Protein AF-A0A6G0UA05-F1 (afdb_monomer_lite)

pLDDT: mean 71.86, std 13.13, range [37.41, 88.5]

Sequence (101 aa):
AILADSEIITSDQIKSSVEKRNKSFSTSIGAPKIPTVKWEDVGGLEDVKKVISESLKLNLNPGKSKSNLKRSGIVLYGPPGCGKTLMAKAVANQFNITFLS

Secondary structure (DSSP, 8-state):
----------HHHHHHHHHHHHHHHHHHTT-----S--GGGS-S-HHHHHHHHHHHHHHH-GGG-SS-----------STTSSHHHHHHHHHHHTTPPP--

Structure (mmCIF, N/CA/C/O backbone):
data_AF-A0A6G0UA05-F1
#
_entry.id   AF-A0A6G0UA05-F1
#
loop_
_atom_site.group_PDB
_atom_site.id
_atom_site.type_symbol
_atom_site.label_atom_id
_atom_site.label_alt_id
_atom_site.label_comp_id
_atom_site.label_asym_id
_atom_site.label_entity_id
_atom_site.label_seq_id
_atom_site.pdbx_PDB_ins_code
_atom_site.Cartn_x
_atom_site.Cartn_y
_atom_site.Cartn_z
_atom_site.occupancy
_atom_site.B_iso_or_equiv
_atom_site.auth_seq_id
_atom_site.auth_comp_id
_atom_site.auth_asym_id
_atom_site.auth_atom_id
_atom_site.pdbx_PDB_model_num
ATOM 1 N N . ALA A 1 1 ? -36.081 29.875 41.411 1.00 37.41 1 ALA A N 1
ATOM 2 C CA . ALA A 1 1 ? -35.517 29.889 40.050 1.00 37.41 1 ALA A CA 1
ATOM 3 C C . ALA A 1 1 ? -34.221 29.096 40.075 1.00 37.41 1 ALA A C 1
ATOM 5 O O . ALA A 1 1 ? -33.204 29.625 40.494 1.00 37.41 1 ALA A O 1
ATOM 6 N N . ILE A 1 2 ? -34.280 27.804 39.758 1.00 43.47 2 ILE A N 1
ATOM 7 C CA . ILE A 1 2 ? -33.087 26.962 39.625 1.00 43.47 2 ILE A CA 1
ATOM 8 C C . ILE A 1 2 ? -33.330 26.131 38.368 1.00 43.47 2 ILE A C 1
ATOM 10 O O . ILE A 1 2 ? -33.789 24.995 38.422 1.00 43.47 2 ILE A O 1
ATOM 14 N N . LEU A 1 3 ? -33.187 26.788 37.218 1.00 43.91 3 LEU A N 1
ATOM 15 C CA . LEU A 1 3 ? -33.114 26.106 35.934 1.00 43.91 3 LEU A CA 1
ATOM 16 C C . LEU A 1 3 ? -31.713 25.508 35.890 1.00 43.91 3 LEU A C 1
ATOM 18 O O . LEU A 1 3 ? -30.742 26.212 35.642 1.00 43.91 3 LEU A O 1
ATOM 22 N N . ALA A 1 4 ? -31.611 24.237 36.268 1.00 48.22 4 ALA A N 1
ATOM 23 C CA . ALA A 1 4 ? -30.418 23.458 36.014 1.00 48.22 4 ALA A CA 1
ATOM 24 C C . ALA A 1 4 ? -30.297 23.311 34.494 1.00 48.22 4 ALA A C 1
ATOM 26 O O . ALA A 1 4 ? -31.152 22.682 33.869 1.00 48.22 4 ALA A O 1
ATOM 27 N N . ASP A 1 5 ? -29.268 23.933 33.922 1.00 50.41 5 ASP A N 1
ATOM 28 C CA . ASP A 1 5 ? -28.766 23.667 32.579 1.00 50.41 5 ASP A CA 1
ATOM 29 C C . ASP A 1 5 ? -28.500 22.164 32.441 1.00 50.41 5 ASP A C 1
ATOM 31 O O . ASP A 1 5 ? -27.436 21.651 32.789 1.00 50.41 5 ASP A O 1
ATOM 35 N N . SER A 1 6 ? -29.498 21.418 31.971 1.00 57.69 6 SER A N 1
ATOM 36 C CA . SER A 1 6 ? -29.293 20.051 31.520 1.00 57.69 6 SER A CA 1
ATOM 37 C C . SER A 1 6 ? -28.608 20.130 30.160 1.00 57.69 6 SER A C 1
ATOM 39 O O . SER A 1 6 ? -29.266 20.074 29.120 1.00 57.69 6 SER A O 1
ATOM 41 N N . GLU A 1 7 ? -27.289 20.314 30.158 1.00 61.22 7 GLU A N 1
ATOM 42 C CA . GLU A 1 7 ? -26.468 20.120 28.966 1.00 61.22 7 GLU A CA 1
ATOM 43 C C . GLU A 1 7 ? -26.609 18.657 28.533 1.00 61.22 7 GLU A C 1
ATOM 45 O O . GLU A 1 7 ? -26.003 17.735 29.084 1.00 61.22 7 GLU A O 1
ATOM 50 N N . ILE A 1 8 ? -27.483 18.429 27.554 1.00 65.06 8 ILE A N 1
ATOM 51 C CA . ILE A 1 8 ? -27.674 17.124 26.935 1.00 65.06 8 ILE A CA 1
ATOM 52 C C . ILE A 1 8 ? -26.386 16.815 26.171 1.00 65.06 8 ILE A C 1
ATOM 54 O O . ILE A 1 8 ? -26.115 17.391 25.113 1.00 65.06 8 ILE A O 1
ATOM 58 N N . ILE A 1 9 ? -25.580 15.901 26.715 1.00 66.62 9 ILE A N 1
ATOM 59 C CA . ILE A 1 9 ? -24.364 15.410 26.067 1.00 66.62 9 ILE A CA 1
ATOM 60 C C . ILE A 1 9 ? -24.769 14.773 24.735 1.00 66.62 9 ILE A C 1
ATOM 62 O O . ILE A 1 9 ? -25.281 13.657 24.672 1.00 66.62 9 ILE A O 1
ATOM 66 N N . THR A 1 10 ? -24.556 15.519 23.656 1.00 73.12 10 THR A N 1
ATOM 67 C CA . THR A 1 10 ? -24.894 15.099 22.297 1.00 73.12 10 THR A CA 1
ATOM 68 C C . THR A 1 10 ? -23.789 14.190 21.755 1.00 73.12 10 THR A C 1
ATOM 70 O O . THR A 1 10 ? -22.616 14.325 22.115 1.00 73.12 10 THR A O 1
ATOM 73 N N . SER A 1 11 ? -24.126 13.272 20.850 1.00 72.12 11 SER A N 1
ATOM 74 C CA . SER A 1 11 ? -23.165 12.354 20.217 1.00 72.12 11 SER A CA 1
ATOM 75 C C . SER A 1 11 ? -21.953 13.058 19.588 1.00 72.12 11 SER A C 1
ATOM 77 O O . SER A 1 11 ? -20.865 12.486 19.544 1.00 72.12 11 SER A O 1
ATOM 79 N N . ASP A 1 12 ? -22.103 14.311 19.159 1.00 72.69 12 ASP A N 1
ATOM 80 C CA . ASP A 1 12 ? -21.023 15.110 18.569 1.00 72.69 12 ASP A CA 1
ATOM 81 C C . ASP A 1 12 ? -20.034 15.662 19.611 1.00 72.69 12 ASP A C 1
ATOM 83 O O . ASP A 1 12 ? -18.827 15.736 19.357 1.00 72.69 12 ASP A O 1
ATOM 87 N N . GLN A 1 13 ? -20.504 15.960 20.827 1.00 72.75 13 GLN A N 1
ATOM 88 C CA . GLN A 1 13 ? -19.646 16.311 21.969 1.00 72.75 13 GLN A CA 1
ATOM 89 C C . GLN A 1 13 ? -18.782 15.109 22.386 1.00 72.75 13 GLN A C 1
ATOM 91 O O . GLN A 1 13 ? -17.590 15.253 22.670 1.00 72.75 13 GLN A O 1
ATOM 96 N N . ILE A 1 14 ? -19.350 13.899 22.337 1.00 76.88 14 ILE A N 1
ATOM 97 C CA . ILE A 1 14 ? -18.621 12.653 22.611 1.00 76.88 14 ILE A CA 1
ATOM 98 C C . ILE A 1 14 ? -17.574 12.393 21.522 1.00 76.88 14 ILE A C 1
ATOM 100 O O . ILE A 1 14 ? -16.412 12.145 21.849 1.00 76.88 14 ILE A O 1
ATOM 104 N N . LYS A 1 15 ? -17.943 12.498 20.238 1.00 74.50 15 LYS A N 1
ATOM 105 C CA . LYS A 1 15 ? -17.013 12.294 19.112 1.00 74.50 15 LYS A CA 1
ATOM 106 C C . LYS A 1 15 ? -15.833 13.263 19.150 1.00 74.50 15 LYS A C 1
ATOM 108 O O . LYS A 1 15 ? -14.688 12.817 19.133 1.00 74.50 15 LYS A O 1
ATOM 113 N N . SER A 1 16 ? -16.100 14.560 19.294 1.00 75.44 16 SER A N 1
ATOM 114 C CA . SER A 1 16 ? -15.048 15.585 19.340 1.00 75.44 16 SER A CA 1
ATOM 115 C C . SER A 1 16 ? -14.117 15.421 20.548 1.00 75.44 16 SER A C 1
ATOM 117 O O . SER A 1 16 ? -12.906 15.638 20.449 1.00 75.44 16 SER A O 1
ATOM 119 N N . SER A 1 17 ? -14.653 14.978 21.688 1.00 72.75 17 SER A N 1
ATOM 120 C CA . SER A 1 17 ? -13.863 14.688 22.890 1.00 72.75 17 SER A CA 1
ATOM 121 C C . SER A 1 17 ? -13.007 13.429 22.741 1.00 72.75 17 SER A C 1
ATOM 123 O O . SER A 1 17 ? -11.866 13.400 23.208 1.00 72.75 17 SER A O 1
ATOM 125 N N . VAL A 1 18 ? -13.523 12.391 22.078 1.00 77.81 18 VAL A N 1
ATOM 126 C CA . VAL A 1 18 ? -12.768 11.170 21.755 1.00 77.81 18 VAL A CA 1
ATOM 127 C C . VAL A 1 18 ? -11.649 11.470 20.752 1.00 77.81 18 VAL A C 1
ATOM 129 O O . VAL A 1 18 ? -10.517 11.037 20.962 1.00 77.81 18 VAL A O 1
ATOM 132 N N . GLU A 1 19 ? -11.906 12.282 19.725 1.00 71.69 19 GLU A N 1
ATOM 133 C CA . GLU A 1 19 ? -10.886 12.711 18.757 1.00 71.69 19 GLU A CA 1
ATOM 134 C C . GLU A 1 19 ? -9.765 13.530 19.400 1.00 71.69 19 GLU A C 1
ATOM 136 O O . GLU A 1 19 ? -8.587 13.266 19.144 1.00 71.69 19 GLU A O 1
ATOM 141 N N . LYS A 1 20 ? -10.095 14.482 20.285 1.00 74.56 20 LYS A N 1
ATOM 142 C CA . LYS A 1 20 ? -9.085 15.242 21.046 1.00 74.56 20 LYS A CA 1
ATOM 143 C C . LYS A 1 20 ? -8.215 14.322 21.903 1.00 74.56 20 LYS A C 1
ATOM 145 O O . LYS A 1 20 ? -6.997 14.510 21.951 1.00 74.56 20 LYS A O 1
ATOM 150 N N . ARG A 1 21 ? -8.819 13.307 22.534 1.00 65.38 21 ARG A N 1
ATOM 151 C CA . ARG A 1 21 ? -8.095 12.301 23.324 1.00 65.38 21 ARG A CA 1
ATOM 152 C C . ARG A 1 21 ? -7.145 11.489 22.452 1.00 65.38 21 ARG A C 1
ATOM 154 O O . ARG A 1 21 ? -5.964 11.423 22.767 1.00 65.38 21 ARG A O 1
ATOM 161 N N . ASN A 1 22 ? -7.625 10.957 21.330 1.00 65.38 22 ASN A N 1
ATOM 162 C CA . ASN A 1 22 ? -6.810 10.156 20.413 1.00 65.38 22 ASN A CA 1
ATOM 163 C C . ASN A 1 22 ? -5.648 10.965 19.825 1.00 65.38 22 ASN A C 1
ATOM 165 O O . ASN A 1 22 ? -4.534 10.456 19.717 1.00 65.38 22 ASN A O 1
ATOM 169 N N . LYS A 1 23 ? -5.872 12.245 19.506 1.00 63.91 23 LYS A N 1
ATOM 170 C CA . LYS A 1 23 ? -4.836 13.132 18.964 1.00 63.91 23 LYS A CA 1
ATOM 171 C C . LYS A 1 23 ? -3.736 13.432 19.986 1.00 63.91 23 LYS A C 1
ATOM 173 O O . LYS A 1 23 ? -2.564 13.343 19.639 1.00 63.91 23 LYS A O 1
ATOM 178 N N . SER A 1 24 ? -4.110 13.730 21.234 1.00 60.50 24 SER A N 1
ATOM 179 C CA . SER A 1 24 ? -3.160 13.988 22.329 1.00 60.50 24 SER A CA 1
ATOM 180 C C . SER A 1 24 ? -2.397 12.723 22.747 1.00 60.50 24 SER A C 1
ATOM 182 O O . SER A 1 24 ? -1.181 12.750 22.947 1.00 60.50 24 SER A O 1
ATOM 184 N N . PHE A 1 25 ? -3.092 11.584 22.785 1.00 57.19 25 PHE A N 1
ATOM 185 C CA . PHE A 1 25 ? -2.521 10.283 23.134 1.00 57.19 25 PHE A CA 1
ATOM 186 C C . PHE A 1 25 ? -1.562 9.756 22.059 1.00 57.19 25 PHE A C 1
ATOM 188 O O . PHE A 1 25 ? -0.544 9.142 22.370 1.00 57.19 25 PHE A O 1
ATOM 195 N N . SER A 1 26 ? -1.831 10.050 20.783 1.00 53.25 26 SER A N 1
ATOM 196 C CA . SER A 1 26 ? -0.954 9.639 19.686 1.00 53.25 26 SER A CA 1
ATOM 197 C C . SER A 1 26 ? 0.420 10.320 19.737 1.00 53.25 26 SER A C 1
ATOM 199 O O . SER A 1 26 ? 1.409 9.722 19.319 1.00 53.25 26 SER A O 1
ATOM 201 N N . THR A 1 27 ? 0.497 11.551 20.255 1.00 55.50 27 THR A N 1
ATOM 202 C CA . THR A 1 27 ? 1.751 12.308 20.401 1.00 55.50 27 THR A CA 1
ATOM 203 C C . THR A 1 27 ? 2.610 11.873 21.586 1.00 55.50 27 THR A C 1
ATOM 205 O O . THR A 1 27 ? 3.828 11.999 21.504 1.00 55.50 27 THR A O 1
ATOM 208 N N . SER A 1 28 ? 2.017 11.358 22.666 1.00 48.66 28 SER A N 1
ATOM 209 C CA . SER A 1 28 ? 2.747 11.017 23.897 1.00 48.66 28 SER A CA 1
ATOM 210 C C . SER A 1 28 ? 3.244 9.569 23.954 1.00 48.66 28 SER A C 1
ATOM 212 O O . SER A 1 28 ? 4.225 9.299 24.638 1.00 48.66 28 SER A O 1
ATOM 214 N N . ILE A 1 29 ? 2.610 8.645 23.224 1.00 49.78 29 ILE A N 1
ATOM 215 C CA . ILE A 1 29 ? 2.936 7.205 23.256 1.00 49.78 29 ILE A CA 1
ATOM 216 C C . ILE A 1 29 ? 3.863 6.748 22.122 1.00 49.78 29 ILE A C 1
ATOM 218 O O . ILE A 1 29 ? 4.214 5.575 22.038 1.00 49.78 29 ILE A O 1
ATOM 222 N N . GLY A 1 30 ? 4.287 7.659 21.238 1.00 49.12 30 GLY A N 1
ATOM 223 C CA . GLY A 1 30 ? 4.948 7.252 19.995 1.00 49.12 30 GLY A CA 1
ATOM 224 C C . GLY A 1 30 ? 4.010 6.387 19.152 1.00 49.12 30 GLY A C 1
ATOM 225 O O . GLY A 1 30 ? 4.446 5.437 18.502 1.00 49.12 30 GLY A O 1
ATOM 226 N N . ALA A 1 31 ? 2.701 6.672 19.221 1.00 49.25 31 ALA A N 1
ATOM 227 C CA . ALA A 1 31 ? 1.715 5.890 18.508 1.00 49.25 31 ALA A CA 1
ATOM 228 C C . ALA A 1 31 ? 2.010 6.013 17.009 1.00 49.25 31 ALA A C 1
ATOM 230 O O . ALA A 1 31 ? 2.241 7.122 16.508 1.00 49.25 31 ALA A O 1
ATOM 231 N N . PRO A 1 32 ? 2.046 4.886 16.297 1.00 53.41 32 PRO A N 1
ATOM 232 C CA . PRO A 1 32 ? 2.501 4.858 14.928 1.00 53.41 32 PRO A CA 1
ATOM 233 C C . PRO A 1 32 ? 1.587 5.727 14.079 1.00 53.41 32 PRO A C 1
ATOM 235 O O . PRO A 1 32 ? 0.384 5.486 13.983 1.00 53.41 32 PRO A O 1
ATOM 238 N N . LYS A 1 33 ? 2.162 6.786 13.500 1.00 56.94 33 LYS A N 1
ATOM 239 C CA . LYS A 1 33 ? 1.446 7.690 12.602 1.00 56.94 33 LYS A CA 1
ATOM 240 C C . LYS A 1 33 ? 0.896 6.856 11.456 1.00 56.94 33 LYS A C 1
ATOM 242 O O . LYS A 1 33 ? 1.664 6.428 10.597 1.00 56.94 33 LYS A O 1
ATOM 247 N N . ILE A 1 34 ? -0.421 6.661 11.434 1.00 61.66 34 ILE A N 1
ATOM 248 C CA . ILE A 1 34 ? -1.100 6.161 10.245 1.00 61.66 34 ILE A CA 1
ATOM 249 C C . ILE A 1 34 ? -0.846 7.219 9.166 1.00 61.66 34 ILE A C 1
ATOM 251 O O . ILE A 1 34 ? -1.210 8.388 9.349 1.00 61.66 34 ILE A O 1
ATOM 255 N N . PRO A 1 35 ? -0.122 6.879 8.094 1.00 66.94 35 PRO A N 1
ATOM 256 C CA . PRO A 1 35 ? 0.207 7.852 7.070 1.00 66.94 35 PRO A CA 1
ATOM 257 C C . PRO A 1 35 ? -1.069 8.335 6.377 1.00 66.94 35 PRO A C 1
ATOM 259 O O . PRO A 1 35 ? -1.948 7.549 6.060 1.00 66.94 35 PRO A O 1
ATOM 262 N N . THR A 1 36 ? -1.158 9.634 6.093 1.00 75.44 36 THR A N 1
ATOM 263 C CA . THR A 1 36 ? -2.333 10.247 5.439 1.00 75.44 36 THR A CA 1
ATOM 264 C C . THR A 1 36 ? -2.470 9.870 3.957 1.00 75.44 36 THR A C 1
ATOM 266 O O . THR A 1 36 ? -3.492 10.149 3.342 1.00 75.44 36 THR A O 1
ATOM 269 N N . VAL A 1 37 ? -1.444 9.239 3.379 1.00 82.44 37 VAL A N 1
ATOM 270 C CA . VAL A 1 37 ? -1.381 8.865 1.960 1.00 82.44 37 VAL A CA 1
ATOM 271 C C . VAL A 1 37 ? -2.332 7.706 1.689 1.00 82.44 37 VAL A C 1
ATOM 273 O O . VAL A 1 37 ? -2.242 6.669 2.349 1.00 82.44 37 VAL A O 1
ATOM 276 N N . LYS A 1 38 ? -3.236 7.863 0.728 1.00 83.62 38 LYS A N 1
ATOM 277 C CA . LYS A 1 38 ? -4.187 6.831 0.311 1.00 83.62 38 LYS A CA 1
ATOM 278 C C . LYS A 1 38 ? -3.595 5.945 -0.782 1.00 83.62 38 LYS A C 1
ATOM 280 O O . LYS A 1 38 ? -2.632 6.298 -1.454 1.00 83.62 38 LYS A O 1
ATOM 285 N N . TRP A 1 39 ? -4.221 4.790 -0.991 1.00 83.00 39 TRP A N 1
ATOM 286 C CA . TRP A 1 39 ? -3.871 3.874 -2.082 1.00 83.00 39 TRP A CA 1
ATOM 287 C C . TRP A 1 39 ? -4.018 4.509 -3.473 1.00 83.00 39 TRP A C 1
ATOM 289 O O . TRP A 1 39 ? -3.242 4.220 -4.380 1.00 83.00 39 TRP A O 1
ATOM 299 N N . GLU A 1 40 ? -5.000 5.398 -3.614 1.00 83.69 40 GLU A N 1
ATOM 300 C CA . GLU A 1 40 ? -5.313 6.146 -4.837 1.00 83.69 40 GLU A CA 1
ATOM 301 C C . GLU A 1 40 ? -4.252 7.206 -5.172 1.00 83.69 40 GLU A C 1
ATOM 303 O O . GLU A 1 40 ? -4.064 7.529 -6.341 1.00 83.69 40 GLU A O 1
ATOM 308 N N . ASP A 1 41 ? -3.508 7.693 -4.171 1.00 84.56 41 ASP A N 1
ATOM 309 C CA . ASP A 1 41 ? -2.454 8.699 -4.360 1.00 84.56 41 ASP A CA 1
ATOM 310 C C . ASP A 1 41 ? -1.193 8.104 -5.018 1.00 84.56 41 ASP A C 1
ATOM 312 O O . ASP A 1 41 ? -0.311 8.833 -5.477 1.00 84.56 41 ASP A O 1
ATOM 316 N N . VAL A 1 42 ? -1.077 6.771 -5.067 1.00 84.12 42 VAL A N 1
ATOM 317 C CA . VAL A 1 42 ? 0.022 6.081 -5.750 1.00 84.12 42 VAL A CA 1
ATOM 318 C C . VAL A 1 42 ? -0.366 5.840 -7.208 1.00 84.12 42 VAL A C 1
ATOM 320 O O . VAL A 1 42 ? -1.089 4.894 -7.523 1.00 84.12 42 VAL A O 1
ATOM 323 N N . GLY A 1 43 ? 0.159 6.656 -8.118 1.00 82.62 43 GLY A N 1
ATOM 324 C CA . GLY A 1 43 ? 0.025 6.428 -9.557 1.00 82.62 43 GLY A CA 1
ATOM 325 C C . GLY A 1 43 ? 0.898 5.266 -10.052 1.00 82.62 43 GLY A C 1
ATOM 326 O O . GLY A 1 43 ? 2.093 5.213 -9.762 1.00 82.62 43 GLY A O 1
ATOM 327 N N . GLY A 1 44 ? 0.315 4.355 -10.836 1.00 83.81 44 GLY A N 1
ATOM 328 C CA . GLY A 1 44 ? 1.033 3.243 -11.471 1.00 83.81 44 GLY A CA 1
ATOM 329 C C . GLY A 1 44 ? 1.434 2.106 -10.518 1.00 83.81 44 GLY A C 1
ATOM 330 O O . GLY A 1 44 ? 0.814 1.898 -9.476 1.00 83.81 44 GLY A O 1
ATOM 331 N N . LEU A 1 45 ? 2.473 1.349 -10.904 1.00 81.81 45 LEU A N 1
ATOM 332 C CA . LEU A 1 45 ? 3.009 0.184 -10.176 1.00 81.81 45 LEU A CA 1
ATOM 333 C C . LEU A 1 45 ? 1.953 -0.892 -9.835 1.00 81.81 45 LEU A C 1
ATOM 335 O O . LEU A 1 45 ? 2.011 -1.517 -8.773 1.00 81.81 45 LEU A O 1
ATOM 339 N N . GLU A 1 46 ? 0.999 -1.133 -10.738 1.00 83.94 46 GLU A N 1
ATOM 340 C CA . GLU A 1 46 ? -0.114 -2.069 -10.509 1.00 83.94 46 GLU A CA 1
ATOM 341 C C . GLU A 1 46 ? 0.346 -3.505 -10.221 1.00 83.94 46 GLU A C 1
ATOM 343 O O . GLU A 1 46 ? -0.201 -4.171 -9.340 1.00 83.94 46 GLU A O 1
ATOM 348 N N . ASP A 1 47 ? 1.425 -3.956 -10.861 1.00 85.25 47 ASP A N 1
ATOM 349 C CA . ASP A 1 47 ? 2.006 -5.272 -10.583 1.00 85.25 47 ASP A CA 1
ATOM 350 C C . ASP A 1 47 ? 2.512 -5.377 -9.137 1.00 85.25 47 ASP A C 1
ATOM 352 O O . ASP A 1 47 ? 2.245 -6.351 -8.431 1.00 85.25 47 ASP A O 1
ATOM 356 N N . VAL A 1 48 ? 3.187 -4.332 -8.650 1.00 84.12 48 VAL A N 1
ATOM 357 C CA . VAL A 1 48 ? 3.725 -4.272 -7.283 1.00 84.12 48 VAL A CA 1
ATOM 358 C C . VAL A 1 48 ? 2.590 -4.191 -6.262 1.00 84.12 48 VAL A C 1
ATOM 360 O O . VAL A 1 48 ? 2.596 -4.920 -5.267 1.00 84.12 48 VAL A O 1
ATOM 363 N N . LYS A 1 49 ? 1.577 -3.356 -6.527 1.00 85.38 49 LYS A N 1
ATOM 364 C CA . LYS A 1 49 ? 0.337 -3.258 -5.740 1.00 85.38 49 LYS A CA 1
ATOM 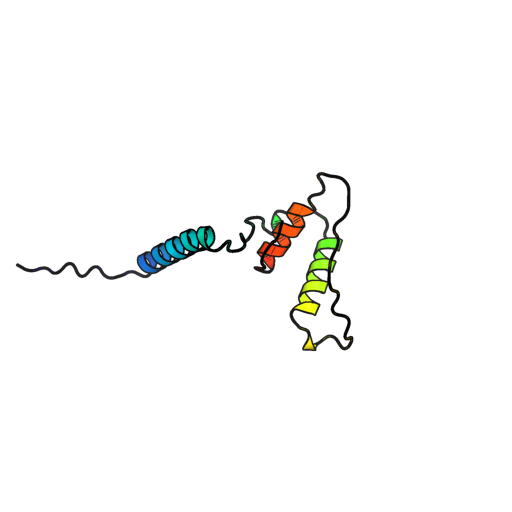365 C C . LYS A 1 49 ? -0.342 -4.618 -5.581 1.00 85.38 49 LYS A C 1
ATOM 367 O O . LYS A 1 49 ? -0.736 -4.986 -4.467 1.00 85.38 49 LYS A O 1
ATOM 372 N N . LYS A 1 50 ? -0.447 -5.379 -6.674 1.00 86.44 50 LYS A N 1
ATOM 373 C CA . LYS A 1 50 ? -1.054 -6.715 -6.696 1.00 86.44 50 LYS A CA 1
ATOM 374 C C . LYS A 1 50 ? -0.265 -7.710 -5.846 1.00 86.44 50 LYS A C 1
ATOM 376 O O . LYS A 1 50 ? -0.858 -8.349 -4.978 1.00 86.44 50 LYS A O 1
ATOM 381 N N . VAL A 1 51 ? 1.056 -7.780 -6.030 1.00 85.50 51 VAL A N 1
ATOM 382 C CA . VAL A 1 51 ? 1.943 -8.680 -5.269 1.00 85.50 51 VAL A CA 1
ATOM 383 C C . VAL A 1 51 ? 1.903 -8.373 -3.769 1.00 85.50 51 VAL A C 1
ATOM 385 O O . VAL A 1 51 ? 1.782 -9.291 -2.955 1.00 85.50 51 VAL A O 1
ATOM 388 N N . ILE A 1 52 ? 1.950 -7.092 -3.385 1.00 84.31 52 ILE A N 1
ATOM 389 C CA . ILE A 1 52 ? 1.856 -6.680 -1.976 1.00 84.31 52 ILE A CA 1
ATOM 390 C C . ILE A 1 52 ? 0.505 -7.088 -1.384 1.00 84.31 52 ILE A C 1
ATOM 392 O O . ILE A 1 52 ? 0.460 -7.706 -0.321 1.00 84.31 52 ILE A O 1
ATOM 396 N N . SER A 1 53 ? -0.590 -6.792 -2.086 1.00 83.19 53 SER A N 1
ATOM 397 C CA . SER A 1 53 ? -1.944 -7.106 -1.622 1.00 83.19 53 SER A CA 1
ATOM 398 C C . SER A 1 53 ? -2.161 -8.608 -1.447 1.00 83.19 53 SER A C 1
ATOM 400 O O . SER A 1 53 ? -2.775 -9.037 -0.473 1.00 83.19 53 SER A O 1
ATOM 402 N N . GLU A 1 54 ? -1.664 -9.421 -2.377 1.00 82.44 54 GLU A N 1
ATOM 403 C CA . GLU A 1 54 ? -1.751 -10.880 -2.309 1.00 82.44 54 GLU A CA 1
ATOM 404 C C . GLU A 1 54 ? -0.917 -11.444 -1.152 1.00 82.44 54 GLU A C 1
ATOM 406 O O . GLU A 1 54 ? -1.414 -12.254 -0.366 1.00 82.44 54 GLU A O 1
ATOM 411 N N . SER A 1 55 ? 0.317 -10.959 -0.996 1.00 81.44 55 SER A N 1
ATOM 412 C CA . SER A 1 55 ? 1.205 -11.353 0.100 1.00 81.44 55 SER A CA 1
ATOM 413 C C . SER A 1 55 ? 0.604 -11.019 1.470 1.00 81.44 55 SER A C 1
ATOM 415 O O . SER A 1 55 ? 0.604 -11.851 2.381 1.00 81.44 55 SER A O 1
ATOM 417 N N . LEU A 1 56 ? 0.017 -9.828 1.620 1.00 78.31 56 LEU A N 1
ATOM 418 C CA . LEU A 1 56 ? -0.627 -9.410 2.866 1.00 78.31 56 LEU A CA 1
ATOM 419 C C . LEU A 1 56 ? -1.909 -10.198 3.150 1.00 78.31 56 LEU A C 1
ATOM 421 O O . LEU A 1 56 ? -2.101 -10.635 4.282 1.00 78.31 56 LEU A O 1
ATOM 425 N N . LYS A 1 57 ? -2.749 -10.460 2.138 1.00 77.19 57 LYS A N 1
ATOM 426 C CA . LYS A 1 57 ? -3.949 -11.309 2.279 1.00 77.19 57 LYS A CA 1
ATOM 427 C C . LYS A 1 57 ? -3.603 -12.720 2.748 1.00 77.19 57 LYS A C 1
ATOM 429 O O . LYS A 1 57 ? -4.305 -13.269 3.596 1.00 77.19 57 LYS A O 1
ATOM 434 N N . LEU A 1 58 ? -2.523 -13.292 2.215 1.00 75.12 58 LEU A N 1
ATOM 435 C CA . LEU A 1 58 ? -2.050 -14.616 2.608 1.00 75.12 58 LEU A CA 1
ATOM 436 C C . LEU A 1 58 ? -1.579 -14.636 4.070 1.00 75.12 58 LEU A C 1
ATOM 438 O O . LEU A 1 58 ? -1.886 -15.573 4.801 1.00 75.12 58 LEU A O 1
ATOM 442 N N . ASN A 1 59 ? -0.877 -13.587 4.504 1.00 70.69 59 ASN A N 1
ATOM 443 C CA . ASN A 1 59 ? -0.389 -13.464 5.878 1.00 70.69 59 ASN A CA 1
ATOM 444 C C . ASN A 1 59 ? -1.509 -13.171 6.895 1.00 70.69 59 ASN A C 1
ATOM 446 O O . ASN A 1 59 ? -1.451 -13.680 8.013 1.00 70.69 59 ASN A O 1
ATOM 450 N N . LEU A 1 60 ? -2.533 -12.394 6.522 1.00 69.50 60 LEU A N 1
ATOM 451 C CA . LEU A 1 60 ? -3.678 -12.097 7.395 1.00 69.50 60 LEU A CA 1
ATOM 452 C C . LEU A 1 60 ? -4.611 -13.301 7.594 1.00 69.50 60 LEU A C 1
ATOM 454 O O . LEU A 1 60 ? -5.297 -13.369 8.609 1.00 69.50 60 LEU A O 1
ATOM 458 N N . ASN A 1 61 ? -4.658 -14.241 6.642 1.00 67.25 61 ASN A N 1
ATOM 459 C CA . ASN A 1 61 ? -5.529 -15.415 6.713 1.00 67.25 61 ASN A CA 1
ATOM 460 C C . ASN A 1 61 ? -4.736 -16.732 6.573 1.00 67.25 61 ASN A C 1
ATOM 462 O O . ASN A 1 61 ? -4.824 -17.412 5.542 1.00 67.25 61 ASN A O 1
ATOM 466 N N . PRO A 1 62 ? -3.966 -17.118 7.610 1.00 61.22 62 PRO A N 1
ATOM 467 C CA . PRO A 1 62 ? -3.047 -18.257 7.553 1.00 61.22 62 PRO A CA 1
ATOM 468 C C . PRO A 1 62 ? -3.748 -19.607 7.335 1.00 61.22 62 PRO A C 1
ATOM 470 O O . PRO A 1 62 ? -3.116 -20.551 6.870 1.00 61.22 62 PRO A O 1
ATOM 473 N N . GLY A 1 63 ? -5.056 -19.709 7.601 1.00 60.00 63 GLY A N 1
ATOM 474 C CA . GLY A 1 63 ? -5.821 -20.958 7.495 1.00 60.00 63 GLY A CA 1
ATOM 475 C C . GLY A 1 63 ? -5.990 -21.520 6.076 1.00 60.00 63 GLY A C 1
ATOM 476 O O . GLY A 1 63 ? -6.441 -22.653 5.931 1.00 60.00 63 GLY A O 1
ATOM 477 N N . LYS A 1 64 ? -5.638 -20.766 5.023 1.00 56.91 64 LYS A N 1
ATOM 478 C CA . LYS A 1 64 ? -5.762 -21.210 3.617 1.00 56.91 64 LYS A CA 1
ATOM 479 C C . LYS A 1 64 ? -4.434 -21.590 2.953 1.00 56.91 64 LYS A C 1
ATOM 481 O O . LYS A 1 64 ? -4.451 -22.114 1.840 1.00 56.91 64 LYS A O 1
ATOM 486 N N . SER A 1 65 ? -3.295 -21.356 3.606 1.00 55.97 65 SER A N 1
ATOM 487 C CA . SER A 1 65 ? -1.980 -21.684 3.047 1.00 55.97 65 SER A CA 1
ATOM 488 C C . SER A 1 65 ? -1.503 -23.039 3.568 1.00 55.97 65 SER A C 1
ATOM 490 O O . SER A 1 65 ? -1.174 -23.179 4.740 1.00 55.97 65 SER A O 1
ATOM 492 N N . LYS A 1 66 ? -1.441 -24.052 2.693 1.00 55.81 66 LYS A N 1
ATOM 493 C CA . LYS A 1 66 ? -0.903 -25.389 3.023 1.00 55.81 66 LYS A CA 1
ATOM 494 C C . LYS A 1 66 ? 0.624 -25.411 3.193 1.00 55.81 66 LYS A C 1
ATOM 496 O O . LYS A 1 66 ? 1.180 -26.438 3.567 1.00 55.81 66 LYS A O 1
ATOM 501 N N . SER A 1 67 ? 1.310 -24.302 2.917 1.00 57.31 67 SER A N 1
ATOM 502 C CA . SER A 1 67 ? 2.759 -24.183 3.070 1.00 57.31 67 SER A CA 1
ATOM 503 C C . SER A 1 67 ? 3.098 -23.294 4.264 1.00 57.31 67 SER A C 1
ATOM 505 O O . SER A 1 67 ? 2.699 -22.131 4.289 1.00 57.31 67 SER A O 1
ATOM 507 N N . ASN A 1 68 ? 3.929 -23.795 5.183 1.00 53.91 68 ASN A N 1
ATOM 508 C CA . ASN A 1 68 ? 4.545 -23.046 6.293 1.00 53.91 68 ASN A CA 1
ATOM 509 C C . ASN A 1 68 ? 5.469 -21.884 5.846 1.00 53.91 68 ASN A C 1
ATOM 511 O O . ASN A 1 68 ? 6.202 -21.323 6.658 1.00 53.91 68 ASN A O 1
ATOM 515 N N . LEU A 1 69 ? 5.455 -21.495 4.567 1.00 55.19 69 LEU A N 1
ATOM 516 C CA . LEU A 1 69 ? 6.132 -20.298 4.086 1.00 55.19 69 LEU A CA 1
ATOM 517 C C . LEU A 1 69 ? 5.281 -19.063 4.402 1.00 55.19 69 LEU A C 1
ATOM 519 O O . LEU A 1 69 ? 4.515 -18.580 3.567 1.00 55.19 69 LEU A O 1
ATOM 523 N N . LYS A 1 70 ? 5.462 -18.506 5.602 1.00 56.03 70 LYS A N 1
ATOM 524 C CA . LYS A 1 70 ? 5.212 -17.076 5.815 1.00 56.03 70 LYS A CA 1
ATOM 525 C C . LYS A 1 70 ? 6.175 -16.322 4.897 1.00 56.03 70 LYS A C 1
ATOM 527 O O . LYS A 1 70 ? 7.381 -16.326 5.136 1.00 56.03 70 LYS A O 1
ATOM 532 N N . ARG A 1 71 ? 5.676 -15.728 3.808 1.00 57.41 71 ARG A N 1
ATOM 533 C CA . ARG A 1 71 ? 6.485 -14.808 2.995 1.00 57.41 71 ARG A CA 1
ATOM 534 C C . ARG A 1 71 ? 6.721 -13.55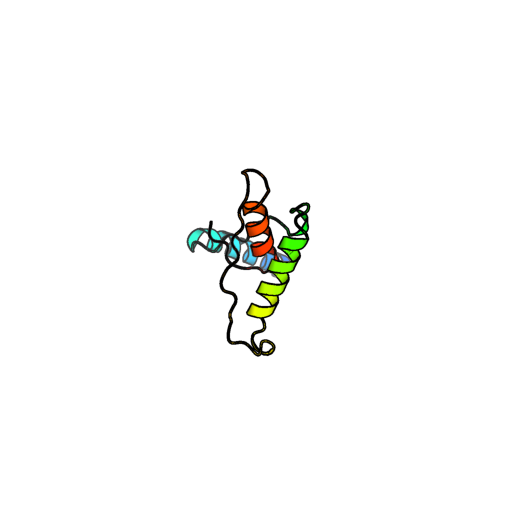3 3.832 1.00 57.41 71 ARG A C 1
ATOM 536 O O . ARG A 1 71 ? 5.856 -12.683 3.917 1.00 57.41 71 ARG A O 1
ATOM 543 N N . SER A 1 72 ? 7.871 -13.515 4.494 1.00 62.75 72 SER A N 1
ATOM 544 C CA . SER A 1 72 ? 8.245 -12.484 5.460 1.00 62.75 72 SER A CA 1
ATOM 545 C C . SER A 1 72 ? 9.086 -11.402 4.785 1.00 62.7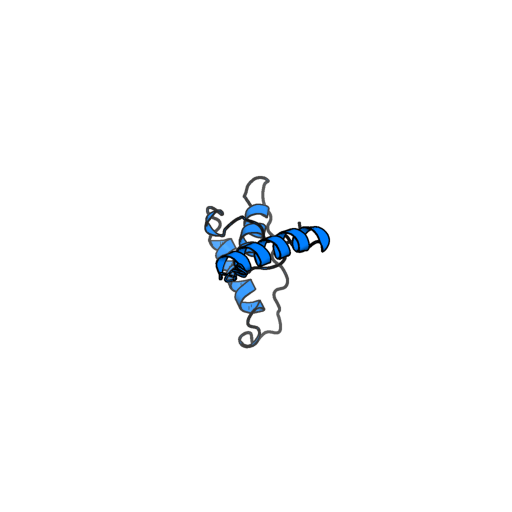5 72 SER A C 1
ATOM 547 O O . SER A 1 72 ? 10.308 -11.422 4.868 1.00 62.75 72 SER A O 1
ATOM 549 N N . GLY A 1 73 ? 8.432 -10.459 4.107 1.00 71.56 73 GLY A N 1
ATOM 550 C CA . GLY A 1 73 ? 9.066 -9.204 3.691 1.00 71.56 73 GLY A CA 1
ATOM 551 C C . GLY A 1 73 ? 9.026 -8.930 2.191 1.00 71.56 73 GLY A C 1
ATOM 552 O O . GLY A 1 73 ? 9.170 -9.822 1.360 1.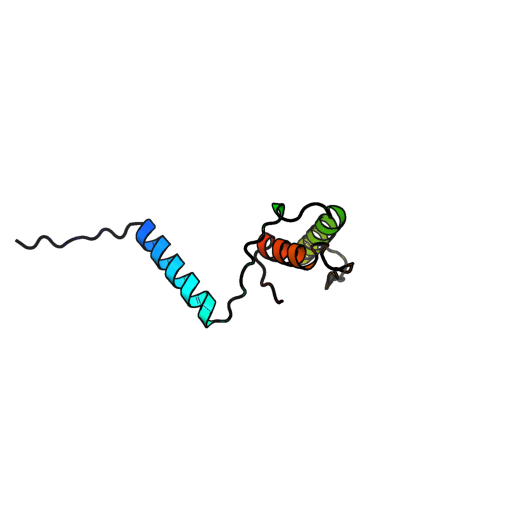00 71.56 73 GLY A O 1
ATOM 553 N N . ILE A 1 74 ? 8.815 -7.658 1.858 1.00 80.44 74 ILE A N 1
ATOM 554 C CA . ILE A 1 74 ? 8.818 -7.126 0.495 1.00 80.44 74 ILE A CA 1
ATOM 555 C C . ILE A 1 74 ? 9.870 -6.023 0.461 1.00 80.44 74 ILE A C 1
ATOM 557 O O . ILE A 1 74 ? 9.846 -5.128 1.304 1.00 80.44 74 ILE A O 1
ATOM 561 N N . VAL A 1 75 ? 10.784 -6.087 -0.506 1.00 85.19 75 VAL A N 1
ATOM 562 C CA . VAL A 1 75 ? 11.824 -5.072 -0.701 1.00 85.19 75 VAL A CA 1
ATOM 563 C C . VAL A 1 75 ? 11.475 -4.247 -1.932 1.00 85.19 75 VAL A C 1
ATOM 565 O O . VAL A 1 75 ? 11.385 -4.773 -3.039 1.00 85.19 75 VAL A O 1
ATOM 568 N N . LEU A 1 76 ? 11.276 -2.945 -1.738 1.00 85.19 76 LEU A N 1
ATOM 569 C CA . LEU A 1 76 ? 11.052 -1.991 -2.821 1.00 85.19 76 LEU A CA 1
ATOM 570 C C . LEU A 1 76 ? 12.389 -1.338 -3.187 1.00 85.19 76 LEU A C 1
ATOM 572 O O . LEU A 1 76 ? 12.944 -0.590 -2.384 1.00 85.19 76 LEU A O 1
ATOM 576 N N . TYR A 1 77 ? 12.894 -1.585 -4.397 1.00 87.94 77 TYR A N 1
ATOM 577 C CA . TYR A 1 77 ? 14.146 -1.003 -4.898 1.00 87.94 77 TYR A CA 1
ATOM 578 C C . TYR A 1 77 ? 13.922 -0.223 -6.201 1.00 87.94 77 TYR A C 1
ATOM 580 O O . TYR A 1 77 ? 12.941 -0.439 -6.908 1.00 87.94 77 TYR A O 1
ATOM 588 N N . GLY A 1 78 ? 14.796 0.746 -6.489 1.00 87.69 78 GLY A N 1
ATOM 589 C CA . GLY A 1 78 ? 14.747 1.544 -7.719 1.00 87.69 78 GLY A CA 1
ATOM 590 C C . GLY A 1 78 ? 15.287 2.971 -7.550 1.00 87.69 78 GLY A C 1
ATOM 591 O O . GLY A 1 78 ? 15.560 3.386 -6.420 1.00 87.69 78 GLY A O 1
ATOM 592 N N . PRO A 1 79 ? 15.381 3.751 -8.640 1.00 87.56 79 PRO A N 1
ATOM 593 C CA . PRO A 1 79 ? 15.925 5.111 -8.629 1.00 87.56 79 PRO A CA 1
ATOM 594 C C . PRO A 1 79 ? 15.152 6.062 -7.692 1.00 87.56 79 PRO A C 1
ATOM 596 O O . PRO A 1 79 ? 13.969 5.830 -7.408 1.00 87.56 79 PRO A O 1
ATOM 599 N N . PRO A 1 80 ? 15.792 7.105 -7.135 1.00 86.94 80 PRO A N 1
ATOM 600 C CA . PRO A 1 80 ? 15.111 8.064 -6.266 1.00 86.94 80 PRO A CA 1
ATOM 601 C C . PRO A 1 80 ? 13.968 8.758 -7.026 1.00 86.94 80 PRO A C 1
ATOM 603 O O . PRO A 1 80 ? 14.058 8.976 -8.228 1.00 86.94 80 PRO A O 1
ATOM 606 N N . GLY A 1 81 ? 12.863 9.060 -6.341 1.00 83.06 81 GLY A N 1
ATOM 607 C CA . GLY A 1 81 ? 11.692 9.705 -6.957 1.00 83.06 81 GLY A CA 1
ATOM 608 C C . GLY A 1 81 ? 10.602 8.765 -7.498 1.00 83.06 81 GLY A C 1
ATOM 609 O O . GLY A 1 81 ? 9.490 9.221 -7.721 1.00 83.06 81 GLY A O 1
ATOM 610 N N . CYS A 1 82 ? 10.826 7.447 -7.601 1.00 81.38 82 CYS A N 1
ATOM 611 C CA . CYS A 1 82 ? 9.800 6.493 -8.084 1.00 81.38 82 CYS A CA 1
ATOM 612 C C . CYS A 1 82 ? 8.730 6.090 -7.043 1.00 81.38 82 CYS A C 1
ATOM 614 O O . CYS A 1 82 ? 8.190 4.990 -7.107 1.00 81.38 82 CYS A O 1
ATOM 616 N N . GLY A 1 83 ? 8.479 6.904 -6.015 1.00 82.75 83 GLY A N 1
ATOM 617 C CA . GLY A 1 83 ? 7.357 6.674 -5.093 1.00 82.75 83 GLY A CA 1
ATOM 618 C C . GLY A 1 83 ? 7.452 5.465 -4.146 1.00 82.75 83 GLY A C 1
ATOM 619 O O . GLY A 1 83 ? 6.468 5.155 -3.493 1.00 82.75 83 GLY A O 1
ATOM 620 N N . LYS A 1 84 ? 8.607 4.801 -3.989 1.00 88.50 84 LYS A N 1
ATOM 621 C CA . LYS A 1 84 ? 8.771 3.619 -3.102 1.00 88.50 84 LYS A CA 1
ATOM 622 C C . LYS A 1 84 ? 8.301 3.854 -1.660 1.00 88.50 84 LYS A C 1
ATOM 624 O O . LYS A 1 84 ? 7.512 3.081 -1.125 1.00 88.50 84 LYS A O 1
ATOM 629 N N . THR A 1 85 ? 8.745 4.948 -1.043 1.00 86.31 85 THR A N 1
ATOM 630 C CA . THR A 1 85 ? 8.334 5.322 0.321 1.00 86.31 85 THR A CA 1
ATOM 631 C C . THR A 1 85 ? 6.868 5.751 0.376 1.00 86.31 85 THR A C 1
ATOM 633 O O . THR A 1 85 ? 6.192 5.519 1.373 1.00 86.31 85 THR A O 1
ATOM 636 N N . LEU A 1 86 ? 6.362 6.363 -0.699 1.00 88.00 86 LEU A N 1
ATOM 637 C CA . LEU A 1 86 ? 4.961 6.770 -0.815 1.00 88.00 86 LEU A CA 1
ATOM 638 C C . LEU A 1 86 ? 4.053 5.535 -0.891 1.00 88.00 86 LEU A C 1
ATOM 640 O O . LEU A 1 86 ? 3.064 5.461 -0.172 1.00 88.00 86 LEU A O 1
ATOM 644 N N . MET A 1 87 ? 4.464 4.520 -1.652 1.00 86.69 87 MET A N 1
ATOM 645 C CA . MET A 1 87 ? 3.809 3.220 -1.726 1.00 86.69 87 MET A CA 1
ATOM 646 C C . MET A 1 87 ? 3.796 2.516 -0.366 1.00 86.69 87 MET A C 1
ATOM 648 O O . MET A 1 87 ? 2.747 2.063 0.076 1.00 86.69 87 MET A O 1
ATOM 652 N N . ALA A 1 88 ? 4.926 2.480 0.346 1.00 84.06 88 ALA A N 1
ATOM 653 C CA . ALA A 1 88 ? 4.987 1.873 1.678 1.00 84.06 88 ALA A CA 1
ATOM 654 C C . ALA A 1 88 ? 4.034 2.557 2.679 1.00 84.06 88 ALA A C 1
ATOM 656 O O . ALA A 1 88 ? 3.345 1.884 3.446 1.00 84.06 88 ALA A O 1
ATOM 657 N N . LYS A 1 89 ? 3.929 3.891 2.615 1.00 85.94 89 LYS A N 1
ATOM 658 C CA . LYS A 1 89 ? 2.953 4.669 3.387 1.00 85.94 89 LYS A CA 1
ATOM 659 C C . LYS A 1 89 ? 1.511 4.337 2.985 1.00 85.94 89 LYS A C 1
ATOM 661 O O . LYS A 1 89 ? 0.695 4.060 3.852 1.00 85.94 89 LYS A O 1
ATOM 666 N N . ALA A 1 90 ? 1.199 4.306 1.693 1.00 87.12 90 ALA A N 1
ATOM 667 C CA . ALA A 1 90 ? -0.143 3.982 1.208 1.00 87.12 90 ALA A CA 1
ATOM 668 C C . ALA A 1 90 ? -0.597 2.570 1.616 1.00 87.12 90 ALA A C 1
ATOM 670 O O . ALA A 1 90 ? -1.734 2.391 2.053 1.00 87.12 90 ALA A O 1
ATOM 671 N N . VAL A 1 91 ? 0.306 1.583 1.542 1.00 85.06 91 VAL A N 1
ATOM 672 C CA . VAL A 1 91 ? 0.084 0.224 2.062 1.00 85.06 91 VAL A CA 1
ATOM 673 C C . VAL A 1 91 ? -0.234 0.293 3.555 1.00 85.06 91 VAL A C 1
ATOM 675 O O . VAL A 1 91 ? -1.238 -0.259 3.997 1.00 85.06 91 VAL A O 1
ATOM 678 N N . ALA A 1 92 ? 0.575 1.006 4.340 1.00 84.00 92 ALA A N 1
ATOM 679 C CA . ALA A 1 92 ? 0.355 1.080 5.776 1.00 84.00 92 ALA A CA 1
ATOM 680 C C . ALA A 1 92 ? -1.005 1.694 6.146 1.00 84.00 92 ALA A C 1
ATOM 682 O O . ALA A 1 92 ? -1.686 1.183 7.034 1.00 84.00 92 ALA A O 1
ATOM 683 N N . ASN A 1 93 ? -1.438 2.724 5.413 1.00 84.62 93 ASN A N 1
ATOM 684 C CA . ASN A 1 93 ? -2.762 3.320 5.582 1.00 84.62 93 ASN A CA 1
ATOM 685 C C . ASN A 1 93 ? -3.890 2.345 5.201 1.00 84.62 93 ASN A C 1
ATOM 687 O O . ASN A 1 93 ? -4.834 2.159 5.962 1.00 84.62 93 ASN A O 1
ATOM 691 N N . GLN A 1 94 ? -3.779 1.667 4.053 1.00 83.06 94 GLN A N 1
ATOM 692 C CA . GLN A 1 94 ? -4.833 0.776 3.552 1.00 83.06 94 GLN A CA 1
ATOM 693 C C . GLN A 1 94 ? -5.090 -0.425 4.471 1.00 83.06 94 GLN A C 1
ATOM 695 O O . GLN A 1 94 ? -6.234 -0.848 4.626 1.00 83.06 94 GLN A O 1
ATOM 700 N N . PHE A 1 95 ? -4.037 -0.968 5.084 1.00 78.38 95 PHE A N 1
ATOM 701 C CA . PHE A 1 95 ? -4.147 -2.090 6.022 1.00 7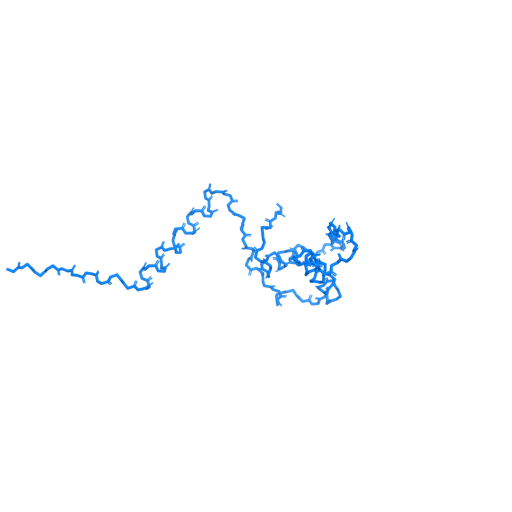8.38 95 PHE A CA 1
ATOM 702 C C . PHE A 1 95 ? -4.253 -1.643 7.486 1.00 78.38 95 PHE A C 1
ATOM 704 O O . PHE A 1 95 ? -4.328 -2.495 8.369 1.00 78.38 95 PHE A O 1
ATOM 711 N N . ASN A 1 96 ? -4.276 -0.329 7.742 1.00 76.69 96 ASN A N 1
ATOM 712 C CA . ASN A 1 96 ? -4.282 0.272 9.075 1.00 76.69 96 ASN A CA 1
ATOM 713 C C . ASN A 1 96 ? -3.190 -0.312 9.995 1.00 76.69 96 ASN A C 1
ATOM 715 O O . ASN A 1 96 ? -3.432 -0.653 11.154 1.00 76.69 96 ASN A O 1
ATOM 719 N N . ILE A 1 97 ? -1.990 -0.483 9.436 1.00 76.75 97 ILE A N 1
ATOM 720 C CA . ILE A 1 97 ? -0.827 -1.046 10.123 1.00 76.75 97 ILE A CA 1
ATOM 721 C C . ILE A 1 97 ? 0.163 0.051 10.510 1.00 76.75 97 ILE A C 1
ATOM 723 O O . ILE A 1 97 ? 0.295 1.086 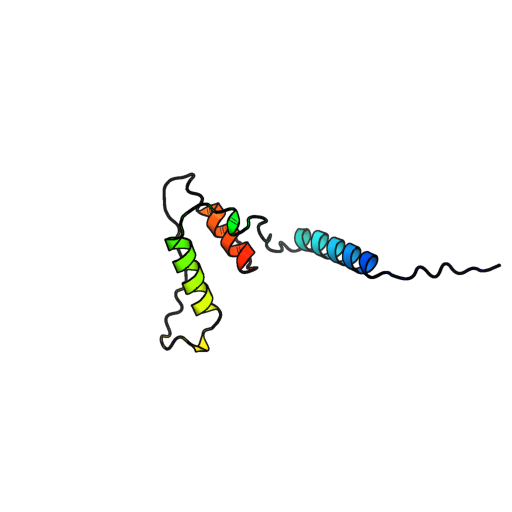9.856 1.00 76.75 97 ILE A O 1
ATOM 727 N N . THR A 1 98 ? 0.916 -0.222 11.568 1.00 73.06 98 THR A N 1
ATOM 728 C CA . THR A 1 98 ? 2.022 0.607 12.044 1.00 73.06 98 THR A CA 1
ATOM 729 C C . THR A 1 98 ? 3.104 0.771 10.975 1.00 73.06 98 THR A C 1
ATOM 731 O O . THR A 1 98 ? 3.742 -0.206 10.588 1.00 73.06 98 THR A O 1
ATOM 734 N N . PHE A 1 99 ? 3.354 2.008 10.534 1.00 74.38 99 PHE A N 1
ATOM 735 C CA . PHE A 1 99 ? 4.470 2.333 9.644 1.00 74.38 99 PHE A CA 1
ATOM 736 C C . PHE A 1 99 ? 5.704 2.761 10.446 1.00 74.38 99 PHE A C 1
ATOM 738 O O . PHE A 1 99 ? 5.639 3.716 11.220 1.00 74.38 99 PHE A O 1
ATOM 745 N N . LEU A 1 100 ? 6.826 2.072 10.231 1.00 70.19 100 LEU A N 1
ATOM 746 C CA . LEU A 1 100 ? 8.143 2.446 10.751 1.00 70.19 100 LEU A CA 1
ATOM 747 C C . LEU A 1 100 ? 8.969 3.002 9.585 1.00 70.19 100 LEU A C 1
ATOM 749 O O . LEU A 1 100 ? 9.041 2.359 8.536 1.00 70.19 100 LEU A O 1
ATOM 753 N N . SER A 1 101 ? 9.543 4.195 9.749 1.00 62.53 101 SER A N 1
ATOM 754 C CA . SER A 1 101 ? 10.286 4.920 8.708 1.00 62.53 101 SER A CA 1
ATOM 755 C C . SER A 1 101 ? 11.577 5.505 9.223 1.00 62.53 101 SER A C 1
ATOM 757 O O . SER A 1 101 ? 11.606 5.866 10.417 1.00 62.53 101 SER A O 1
#

Radius of gyration: 20.92 Å; chains: 1; bounding box: 51×55×52 Å

Foldseek 3Di:
DDPPPPPPCDPVVVVVVVVVVCVVVCVPPVNFPLFPQAPVNQPDPVVVVVVLVVLVVCQVCVVPDPDPDNVPDDDDDDDPPNCSVSNQSNSCNVVVHRDDD